Protein AF-A0A1V5H238-F1 (afdb_monomer_lite)

Radius of gyration: 12.37 Å; chains: 1; bounding box: 25×25×30 Å

pLDDT: mean 90.91, std 7.33, range [60.19, 97.94]

Structure (mmCIF, N/CA/C/O backbone):
data_AF-A0A1V5H238-F1
#
_entry.id   AF-A0A1V5H238-F1
#
loop_
_atom_site.group_PDB
_atom_site.id
_atom_site.type_symbol
_atom_site.label_atom_id
_atom_site.label_alt_id
_atom_site.label_comp_id
_atom_site.label_asym_id
_atom_site.label_entity_id
_atom_site.label_seq_id
_atom_site.pdbx_PDB_ins_code
_atom_site.Cartn_x
_atom_site.Cartn_y
_atom_site.Cartn_z
_atom_site.occupancy
_atom_site.B_iso_or_equiv
_atom_site.auth_seq_id
_atom_site.auth_comp_id
_atom_site.auth_asym_id
_atom_site.auth_atom_id
_atom_site.pdbx_PDB_model_num
ATOM 1 N N . MET A 1 1 ? 8.433 -7.497 -11.253 1.00 60.19 1 MET A N 1
ATOM 2 C CA . MET A 1 1 ? 7.835 -7.520 -9.901 1.00 60.19 1 MET A CA 1
ATOM 3 C C . MET A 1 1 ? 8.960 -7.545 -8.879 1.00 60.19 1 MET A C 1
ATOM 5 O O . MET A 1 1 ? 9.819 -8.408 -8.974 1.00 60.19 1 MET A O 1
ATOM 9 N N . GLY A 1 2 ? 8.996 -6.563 -7.980 1.00 70.19 2 GLY A N 1
ATOM 10 C CA . GLY A 1 2 ? 10.021 -6.387 -6.942 1.00 70.19 2 GLY A CA 1
ATOM 11 C C . GLY A 1 2 ? 9.417 -5.673 -5.735 1.00 70.19 2 GLY A C 1
ATOM 12 O O . GLY A 1 2 ? 9.962 -4.677 -5.268 1.00 70.19 2 GLY A O 1
ATOM 13 N N . THR A 1 3 ? 8.218 -6.113 -5.345 1.00 70.62 3 THR A N 1
ATOM 14 C CA . THR A 1 3 ? 7.425 -5.530 -4.261 1.00 70.62 3 THR A CA 1
ATOM 15 C C . THR A 1 3 ? 7.926 -5.999 -2.904 1.00 70.62 3 THR A C 1
ATOM 17 O O . THR A 1 3 ? 8.173 -7.190 -2.724 1.00 70.62 3 THR A O 1
ATOM 20 N N . GLY A 1 4 ? 8.073 -5.080 -1.951 1.00 75.06 4 GLY A N 1
ATOM 21 C CA . GLY A 1 4 ? 8.534 -5.384 -0.597 1.00 75.06 4 GLY A CA 1
ATOM 22 C C . GLY A 1 4 ? 9.190 -4.183 0.084 1.00 75.06 4 GLY A C 1
ATOM 23 O O . GLY A 1 4 ? 9.240 -3.093 -0.487 1.00 75.06 4 GLY A O 1
ATOM 24 N N . HIS A 1 5 ? 9.719 -4.400 1.295 1.00 84.62 5 HIS A N 1
ATOM 25 C CA . HIS A 1 5 ? 10.147 -3.322 2.202 1.00 84.62 5 HIS A CA 1
ATOM 26 C C . HIS A 1 5 ? 8.980 -2.356 2.474 1.00 84.62 5 HIS A C 1
ATOM 28 O O . HIS A 1 5 ? 9.070 -1.153 2.236 1.00 84.62 5 HIS A O 1
ATOM 34 N N . ASN A 1 6 ? 7.850 -2.937 2.880 1.00 87.88 6 ASN A N 1
ATOM 35 C CA . ASN A 1 6 ? 6.619 -2.204 3.142 1.00 87.88 6 ASN A CA 1
ATOM 36 C C . ASN A 1 6 ? 6.716 -1.476 4.488 1.00 87.88 6 ASN A C 1
ATOM 38 O O . ASN A 1 6 ? 7.513 -1.858 5.349 1.00 87.88 6 ASN A O 1
ATOM 42 N N . SER A 1 7 ? 5.880 -0.461 4.674 1.00 88.81 7 SER A N 1
ATOM 43 C CA . SER A 1 7 ? 5.612 0.095 5.997 1.00 88.81 7 SER A CA 1
ATOM 44 C C . SER A 1 7 ? 4.868 -0.913 6.883 1.00 88.81 7 SER A C 1
ATOM 46 O O . SER A 1 7 ? 4.405 -1.961 6.422 1.00 88.81 7 SER A O 1
ATOM 48 N N . GLU A 1 8 ? 4.681 -0.553 8.152 1.00 93.62 8 GLU A N 1
ATOM 49 C CA . GLU A 1 8 ? 3.566 -1.084 8.939 1.00 93.62 8 GLU A CA 1
ATOM 50 C C . GLU A 1 8 ? 2.223 -0.756 8.253 1.00 93.62 8 GLU A C 1
ATOM 52 O O . GLU A 1 8 ? 2.147 0.145 7.408 1.00 93.62 8 GLU A O 1
ATOM 57 N N . ILE A 1 9 ? 1.165 -1.486 8.605 1.00 96.19 9 ILE A N 1
ATOM 58 C CA . ILE A 1 9 ? -0.201 -1.089 8.261 1.00 96.19 9 ILE A CA 1
ATOM 59 C C . ILE A 1 9 ? -0.564 0.127 9.120 1.00 96.19 9 ILE A C 1
ATOM 61 O O . ILE A 1 9 ? -0.502 0.067 10.345 1.00 96.19 9 ILE A O 1
ATOM 65 N N . VAL A 1 10 ? -0.920 1.236 8.476 1.00 96.69 10 VAL A N 1
ATOM 66 C CA . VAL A 1 10 ? -1.210 2.514 9.134 1.00 96.69 10 VAL A CA 1
ATOM 67 C C . VAL A 1 10 ? -2.703 2.787 9.077 1.00 96.69 10 VAL A C 1
ATOM 69 O O . VAL A 1 10 ? -3.289 2.800 7.996 1.00 96.69 10 VAL A O 1
ATOM 72 N N . GLN A 1 11 ? -3.297 3.058 10.234 1.00 97.38 11 GLN A N 1
ATOM 73 C CA . GLN A 1 11 ? -4.692 3.462 10.331 1.00 97.38 11 GLN A CA 1
ATOM 74 C C . GLN A 1 11 ? -4.831 4.980 10.201 1.00 97.38 11 GLN A C 1
ATOM 76 O O . GLN A 1 11 ? -4.089 5.742 10.825 1.00 97.38 11 GLN A O 1
ATOM 81 N N . ASP A 1 12 ? -5.788 5.424 9.394 1.00 97.38 12 ASP A N 1
ATOM 82 C CA . ASP A 1 12 ? -6.137 6.833 9.259 1.00 97.38 12 ASP A CA 1
ATOM 83 C C . ASP A 1 12 ? -7.215 7.271 10.274 1.00 97.38 12 ASP A C 1
ATOM 85 O O . ASP A 1 12 ? -7.795 6.465 11.003 1.00 97.38 12 ASP A O 1
ATOM 89 N N . LYS A 1 13 ? -7.525 8.569 10.332 1.00 97.94 13 LYS A N 1
ATOM 90 C CA . LYS A 1 13 ? -8.529 9.140 11.252 1.00 97.94 13 LYS A CA 1
ATOM 91 C C . LYS A 1 13 ? -9.959 8.684 10.968 1.00 97.94 13 LYS A C 1
ATOM 93 O O . LYS A 1 13 ? -10.833 8.906 11.803 1.00 97.94 13 LYS A O 1
ATOM 98 N N . SER A 1 14 ? -10.217 8.096 9.803 1.00 97.00 14 SER A N 1
ATOM 99 C CA . SER A 1 14 ? -11.505 7.489 9.463 1.00 97.00 14 SER A CA 1
ATOM 100 C C . SER A 1 14 ? -11.576 6.001 9.834 1.00 97.00 14 SER A C 1
ATOM 102 O O . SER A 1 14 ? -12.604 5.366 9.605 1.00 97.00 14 SER A O 1
ATOM 104 N N . GLY A 1 15 ? -10.513 5.451 10.438 1.00 96.81 15 GLY A N 1
ATOM 105 C CA . GLY A 1 15 ? -10.410 4.043 10.815 1.00 96.81 15 GLY A CA 1
ATOM 106 C C . GLY A 1 15 ? -10.089 3.121 9.637 1.00 96.81 15 GLY A C 1
ATOM 107 O O . GLY A 1 15 ? -10.313 1.918 9.733 1.00 96.81 15 GLY A O 1
ATOM 108 N N . GLN A 1 16 ? -9.617 3.666 8.513 1.00 97.44 16 GLN A N 1
ATOM 109 C CA . GLN A 1 16 ? -9.218 2.873 7.354 1.00 97.44 16 GLN A CA 1
ATOM 110 C C . GLN A 1 16 ? -7.740 2.513 7.445 1.00 97.44 16 GLN A C 1
ATOM 112 O O . GLN A 1 16 ? -6.908 3.362 7.761 1.00 97.44 16 GLN A O 1
ATOM 117 N N . ASP A 1 17 ? -7.423 1.263 7.125 1.00 97.75 17 ASP A N 1
ATOM 118 C CA . ASP A 1 17 ? -6.059 0.753 7.156 1.00 97.75 17 ASP A CA 1
ATOM 119 C C . ASP A 1 17 ? -5.400 0.847 5.779 1.00 97.75 17 ASP A C 1
ATOM 121 O O . ASP A 1 17 ? -5.998 0.518 4.749 1.00 97.75 17 ASP A O 1
ATOM 125 N N . TRP A 1 18 ? -4.141 1.269 5.769 1.00 97.19 18 TRP A N 1
ATOM 126 C CA . TRP A 1 18 ? -3.364 1.553 4.569 1.00 97.19 18 TRP A CA 1
ATOM 127 C C . TRP A 1 18 ? -1.985 0.905 4.649 1.00 97.19 18 TRP A C 1
ATOM 129 O O . TRP A 1 18 ? -1.369 0.861 5.712 1.00 97.19 18 TRP A O 1
ATOM 139 N N . ILE A 1 19 ? -1.467 0.437 3.516 1.00 96.31 19 ILE A N 1
ATOM 140 C CA . ILE A 1 19 ? -0.095 -0.068 3.407 1.00 96.31 19 ILE A CA 1
ATOM 141 C C . ILE A 1 19 ? 0.675 0.713 2.348 1.00 96.31 19 ILE A C 1
ATOM 143 O O . ILE A 1 19 ? 0.180 0.929 1.242 1.00 96.31 19 ILE A O 1
ATOM 147 N N . PHE A 1 20 ? 1.906 1.102 2.679 1.00 95.19 20 PHE A N 1
ATOM 148 C CA . PHE A 1 20 ? 2.839 1.731 1.753 1.00 95.19 20 PHE A CA 1
ATOM 149 C C . PHE A 1 20 ? 3.923 0.740 1.354 1.00 95.19 20 PHE A C 1
ATOM 151 O O . PHE A 1 20 ? 4.472 0.030 2.198 1.00 95.19 20 PHE A O 1
ATOM 158 N N . TYR A 1 21 ? 4.256 0.689 0.069 1.00 93.88 21 TYR A N 1
ATOM 159 C CA . TYR A 1 21 ? 5.234 -0.269 -0.433 1.00 93.88 21 TYR A CA 1
ATOM 160 C C . TYR A 1 21 ? 5.917 0.194 -1.711 1.00 93.88 21 TYR A C 1
ATOM 162 O O . TYR A 1 21 ? 5.417 1.045 -2.443 1.00 93.88 21 TYR A O 1
ATOM 170 N N . HIS A 1 22 ? 7.082 -0.382 -1.996 1.00 92.69 22 HIS A N 1
ATOM 171 C CA . HIS A 1 22 ? 7.806 -0.090 -3.226 1.00 92.69 22 HIS A CA 1
ATOM 172 C C . HIS A 1 22 ? 7.483 -1.083 -4.336 1.00 92.69 22 HIS A C 1
ATOM 174 O O . HIS A 1 22 ? 7.331 -2.271 -4.077 1.00 92.69 22 HIS A O 1
ATOM 180 N N . ALA A 1 23 ? 7.461 -0.616 -5.585 1.00 90.88 23 ALA A N 1
ATOM 181 C CA . ALA A 1 23 ? 7.381 -1.464 -6.776 1.00 90.88 23 ALA A CA 1
ATOM 182 C C . ALA A 1 23 ? 8.209 -0.889 -7.931 1.00 90.88 23 ALA A C 1
ATOM 184 O O . ALA A 1 23 ? 8.689 0.237 -7.861 1.00 90.88 23 ALA A O 1
ATOM 185 N N . VAL A 1 24 ? 8.365 -1.655 -9.011 1.00 89.81 24 VAL A N 1
ATOM 186 C CA . VAL A 1 24 ? 8.993 -1.197 -10.261 1.00 89.81 24 VAL A CA 1
ATOM 187 C C . VAL A 1 24 ? 7.940 -1.211 -11.359 1.00 89.81 24 VAL A C 1
ATOM 189 O O . VAL A 1 24 ? 7.295 -2.240 -11.568 1.00 89.81 24 VAL A O 1
ATOM 192 N N . PHE A 1 25 ? 7.800 -0.097 -12.076 1.00 85.75 25 PHE A N 1
ATOM 193 C CA . PHE A 1 25 ? 6.975 -0.035 -13.276 1.00 85.75 25 PHE A CA 1
ATOM 194 C C . PHE A 1 25 ? 7.749 -0.648 -14.448 1.00 85.75 25 PHE A C 1
ATOM 196 O O . PHE A 1 25 ? 8.712 -0.063 -14.942 1.00 85.75 25 PHE A O 1
ATOM 203 N N . VAL A 1 26 ? 7.378 -1.873 -14.827 1.00 84.62 26 VAL A N 1
ATOM 204 C CA . VAL A 1 26 ? 8.164 -2.710 -15.752 1.00 84.62 26 VAL A CA 1
ATOM 205 C C . VAL A 1 26 ? 8.260 -2.084 -17.145 1.00 84.62 26 VAL A C 1
ATOM 207 O O . VAL A 1 26 ? 9.325 -2.143 -17.752 1.00 84.62 26 VAL A O 1
ATOM 210 N N . ASP A 1 27 ? 7.198 -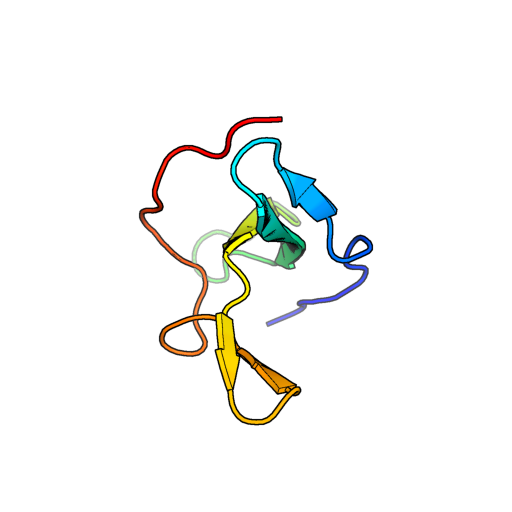1.420 -17.601 1.00 85.25 27 ASP A N 1
ATOM 211 C CA . ASP A 1 27 ? 7.140 -0.814 -18.937 1.00 85.25 27 ASP A CA 1
ATOM 212 C C . ASP A 1 27 ? 7.985 0.467 -19.057 1.00 85.25 27 ASP A C 1
ATOM 214 O O . ASP A 1 27 ? 8.303 0.908 -20.159 1.00 85.25 27 ASP A O 1
ATOM 218 N N . ASN A 1 28 ? 8.382 1.076 -17.932 1.00 83.50 28 ASN A N 1
ATOM 219 C CA . ASN A 1 28 ? 9.281 2.232 -17.903 1.00 83.50 28 ASN A CA 1
ATOM 220 C C . ASN A 1 28 ? 10.125 2.220 -16.613 1.00 83.50 28 ASN A C 1
ATOM 222 O O . ASN A 1 28 ? 9.821 2.936 -15.649 1.00 83.50 28 ASN A O 1
ATOM 226 N N . PRO A 1 29 ? 11.187 1.396 -16.570 1.00 79.56 29 PRO A N 1
ATOM 227 C CA . PRO A 1 29 ? 11.938 1.128 -15.353 1.00 79.56 29 PRO A CA 1
ATOM 228 C C . PRO A 1 29 ? 12.895 2.285 -15.031 1.00 79.56 29 PRO A C 1
ATOM 230 O O . PRO A 1 29 ? 14.080 2.250 -15.356 1.00 79.56 29 PRO A O 1
ATOM 233 N N . LYS A 1 30 ? 12.389 3.318 -14.350 1.00 84.25 30 LYS A N 1
ATOM 234 C CA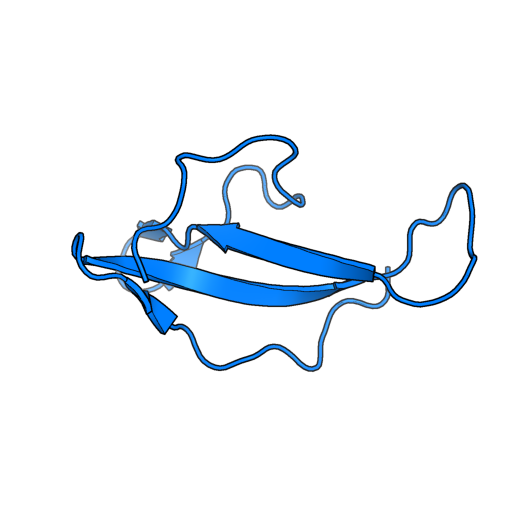 . LYS A 1 30 ? 13.180 4.453 -13.827 1.00 84.25 30 LYS A CA 1
ATOM 235 C C . LYS A 1 30 ? 13.367 4.395 -12.308 1.00 84.25 30 LYS A C 1
ATOM 237 O O . LYS A 1 30 ? 13.345 5.416 -11.628 1.00 84.25 30 LYS A O 1
ATOM 242 N N . GLY A 1 31 ? 13.548 3.188 -11.776 1.00 83.88 31 GLY A N 1
ATOM 243 C CA . GLY A 1 31 ? 13.692 2.936 -10.342 1.00 83.88 31 GLY A CA 1
ATOM 244 C C . GLY A 1 31 ? 12.401 2.463 -9.673 1.00 83.88 31 GLY A C 1
ATOM 245 O O . GLY A 1 31 ? 11.459 2.027 -10.337 1.00 83.88 31 GLY A O 1
ATOM 246 N N . ARG A 1 32 ? 12.396 2.491 -8.335 1.00 88.25 32 ARG A N 1
ATOM 247 C CA . ARG A 1 32 ? 11.245 2.071 -7.529 1.00 88.25 32 ARG A CA 1
ATOM 248 C C . ARG A 1 32 ? 10.305 3.247 -7.290 1.00 88.25 32 ARG A C 1
ATOM 250 O O . ARG A 1 32 ? 10.759 4.326 -6.924 1.00 88.25 32 ARG A O 1
ATOM 257 N N . VAL A 1 33 ? 9.012 3.011 -7.445 1.00 90.00 33 VAL A N 1
ATOM 258 C CA . VAL A 1 33 ? 7.946 3.946 -7.071 1.00 90.00 33 VAL A CA 1
ATOM 259 C C . VAL A 1 33 ? 7.402 3.580 -5.695 1.00 90.00 33 VAL A C 1
ATOM 261 O O . VAL A 1 33 ? 7.471 2.415 -5.298 1.00 90.00 33 VAL A O 1
ATOM 264 N N . LEU A 1 34 ? 6.908 4.570 -4.954 1.00 92.00 34 LEU A N 1
ATOM 265 C CA . LEU A 1 34 ? 6.115 4.344 -3.749 1.00 92.00 34 LEU A CA 1
ATOM 266 C C . LEU A 1 34 ? 4.651 4.182 -4.160 1.00 92.00 34 LEU A C 1
ATOM 268 O O . LEU A 1 34 ? 4.130 4.998 -4.918 1.00 92.00 34 LEU A O 1
ATOM 272 N N . LEU A 1 35 ? 4.018 3.133 -3.659 1.00 93.75 35 LEU A N 1
ATOM 273 C CA . LEU A 1 35 ? 2.611 2.819 -3.841 1.00 93.75 35 LEU A CA 1
ATOM 274 C C . LEU A 1 35 ? 1.915 2.815 -2.483 1.00 93.75 35 LEU A C 1
ATOM 276 O O . LEU A 1 35 ? 2.559 2.645 -1.445 1.00 93.75 35 LEU A O 1
ATOM 280 N N . MET A 1 36 ? 0.601 3.002 -2.514 1.00 95.12 36 MET A N 1
ATOM 281 C CA . MET A 1 36 ? -0.265 2.983 -1.346 1.00 95.12 36 MET A CA 1
ATOM 282 C C . MET A 1 36 ? -1.556 2.262 -1.714 1.00 95.12 36 MET A C 1
ATOM 284 O O . MET A 1 36 ? -2.157 2.577 -2.740 1.00 95.12 36 MET A O 1
ATOM 288 N N . ASP A 1 37 ? -1.992 1.336 -0.866 1.00 96.25 37 ASP A N 1
ATOM 289 C CA . ASP A 1 37 ? -3.259 0.629 -1.034 1.00 96.25 37 ASP A CA 1
ATOM 290 C C . ASP A 1 37 ? -4.043 0.577 0.272 1.00 96.25 37 ASP A C 1
ATOM 292 O O . ASP A 1 37 ? -3.468 0.453 1.356 1.00 96.25 37 ASP A O 1
ATOM 296 N N . LYS A 1 38 ? -5.373 0.625 0.145 1.00 96.62 38 LYS A N 1
ATOM 297 C CA . LYS A 1 38 ? -6.282 0.326 1.250 1.00 96.62 38 LYS A CA 1
ATOM 298 C C . LYS A 1 38 ? -6.238 -1.170 1.544 1.00 96.62 38 LYS A C 1
ATOM 300 O O . LYS A 1 38 ? -6.387 -1.994 0.636 1.00 96.62 38 LYS A O 1
ATOM 305 N N . VAL A 1 39 ? -6.084 -1.512 2.814 1.00 96.75 39 VAL A N 1
ATOM 306 C CA . VAL A 1 39 ? -6.138 -2.884 3.310 1.00 96.75 39 VAL A CA 1
ATOM 307 C C . VAL A 1 39 ? -7.582 -3.216 3.671 1.00 96.75 39 VAL A C 1
ATOM 309 O O . VAL A 1 39 ? -8.213 -2.542 4.481 1.00 96.75 39 VAL A O 1
ATOM 312 N N . ASN A 1 40 ? -8.114 -4.270 3.059 1.00 95.44 40 ASN A N 1
ATOM 313 C CA . ASN A 1 40 ? -9.376 -4.877 3.463 1.00 95.44 40 ASN A CA 1
ATOM 314 C C . ASN A 1 40 ? -9.079 -6.108 4.313 1.00 95.44 40 ASN A C 1
ATOM 316 O O . ASN A 1 40 ? -8.161 -6.860 3.999 1.00 95.44 40 ASN A O 1
ATOM 320 N N . TRP A 1 41 ? -9.879 -6.352 5.343 1.00 95.81 41 TRP A N 1
ATOM 321 C CA . TRP A 1 41 ? -9.730 -7.528 6.194 1.00 95.81 41 TRP A CA 1
ATOM 322 C C . TRP A 1 41 ? -10.803 -8.556 5.851 1.00 95.81 41 TRP A C 1
ATOM 324 O O . TRP A 1 41 ? -11.997 -8.261 5.908 1.00 95.81 41 TRP A O 1
ATOM 334 N N . ILE A 1 42 ? -10.383 -9.760 5.470 1.00 95.38 42 ILE A N 1
ATOM 335 C CA . ILE A 1 42 ? -11.271 -10.881 5.148 1.00 95.38 42 ILE A CA 1
ATOM 336 C C . ILE A 1 42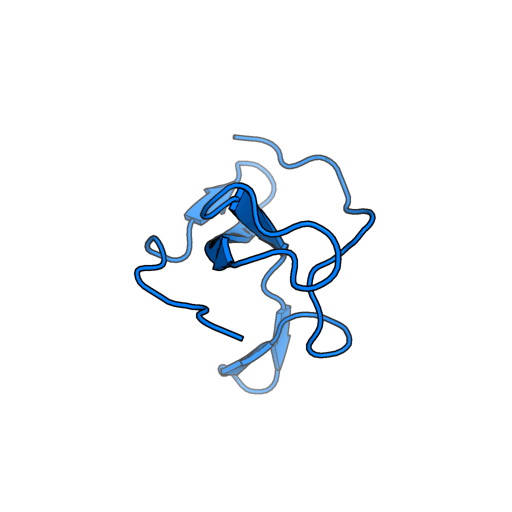 ? -10.849 -12.053 6.027 1.00 95.38 42 ILE A C 1
ATOM 338 O O . ILE A 1 42 ? -9.760 -12.591 5.845 1.00 95.38 42 ILE A O 1
ATOM 342 N N . ASN A 1 43 ? -11.704 -12.456 6.973 1.00 96.06 43 ASN A N 1
ATOM 343 C CA . ASN A 1 43 ? -11.388 -13.491 7.967 1.00 96.06 43 ASN A CA 1
ATOM 344 C C . ASN A 1 43 ? -10.059 -13.212 8.698 1.00 96.06 43 ASN A C 1
ATOM 346 O O . ASN A 1 43 ? -9.195 -14.083 8.761 1.00 96.06 43 ASN A O 1
ATOM 350 N N . ASP A 1 44 ? -9.875 -11.972 9.160 1.00 95.56 44 ASP A N 1
ATOM 351 C CA . ASP A 1 44 ? -8.664 -11.481 9.841 1.00 95.56 44 ASP A CA 1
ATOM 352 C C . ASP A 1 44 ? -7.371 -11.502 9.002 1.00 95.56 44 ASP A C 1
ATOM 354 O O . ASP A 1 44 ? -6.287 -11.224 9.514 1.00 95.56 44 ASP A O 1
ATOM 358 N N . TRP A 1 45 ? -7.470 -11.755 7.693 1.00 96.00 45 TRP A N 1
ATOM 359 C CA . TRP A 1 45 ? -6.348 -11.658 6.761 1.00 96.00 45 TRP A CA 1
ATOM 360 C C . TRP A 1 45 ? -6.404 -10.371 5.928 1.00 96.00 45 TRP A C 1
ATOM 362 O O . TRP A 1 45 ? -7.470 -10.036 5.398 1.00 96.00 45 TRP A O 1
ATOM 372 N N . PRO A 1 46 ? -5.269 -9.666 5.753 1.00 95.06 46 PRO A N 1
ATOM 373 C CA . PRO A 1 46 ? -5.206 -8.466 4.934 1.00 95.06 46 PRO A CA 1
ATOM 374 C C . PRO A 1 46 ? -5.293 -8.811 3.443 1.00 95.06 46 PRO A C 1
ATOM 376 O O . PRO A 1 46 ? -4.653 -9.739 2.945 1.00 95.06 46 PRO A O 1
ATOM 379 N N . ASN A 1 47 ? -6.061 -8.017 2.709 1.00 94.56 47 ASN A N 1
ATOM 380 C CA . ASN A 1 47 ? -6.286 -8.151 1.281 1.00 94.56 47 ASN A CA 1
ATOM 381 C C . ASN A 1 47 ? -6.271 -6.780 0.592 1.00 94.56 47 ASN A C 1
ATOM 383 O O . ASN A 1 47 ? -6.993 -5.861 0.981 1.00 94.56 47 ASN A O 1
ATOM 387 N N . VAL A 1 48 ? -5.495 -6.671 -0.487 1.00 93.12 48 VAL A N 1
ATOM 388 C CA . VAL A 1 48 ? -5.572 -5.546 -1.427 1.00 93.12 48 VAL A CA 1
ATOM 389 C C . VAL A 1 48 ? -6.485 -5.942 -2.583 1.00 93.12 48 VAL A C 1
ATOM 391 O O . VAL A 1 48 ? -6.372 -7.036 -3.145 1.00 93.12 48 VAL A O 1
ATOM 394 N N . LYS A 1 49 ? -7.404 -5.045 -2.947 1.00 91.44 49 LYS A N 1
ATOM 395 C CA . LYS A 1 49 ? -8.413 -5.302 -3.976 1.00 91.44 49 LYS A CA 1
ATOM 396 C C . LYS A 1 49 ? -7.754 -5.652 -5.314 1.00 91.44 49 LYS A C 1
ATOM 398 O O . LYS A 1 49 ? -6.873 -4.951 -5.790 1.00 91.44 49 LYS A O 1
ATOM 403 N N . GLY A 1 50 ? -8.216 -6.732 -5.942 1.00 89.31 50 GLY A N 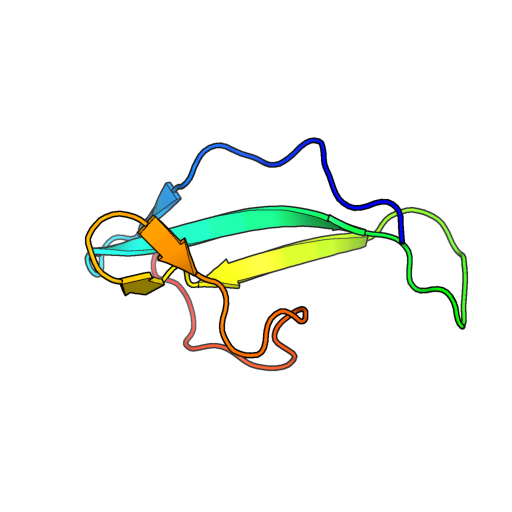1
ATOM 404 C CA . GLY A 1 50 ? -7.748 -7.143 -7.270 1.00 89.31 50 GLY A CA 1
ATOM 405 C C . GLY A 1 50 ? -6.333 -7.728 -7.308 1.00 89.31 50 GLY A C 1
ATOM 406 O O . GLY A 1 50 ? -5.897 -8.126 -8.382 1.00 89.31 50 GLY A O 1
ATOM 407 N N . ASN A 1 51 ? -5.634 -7.831 -6.167 1.00 85.81 51 ASN A N 1
ATOM 408 C CA . ASN A 1 51 ? -4.242 -8.296 -6.083 1.00 85.81 51 ASN A CA 1
ATOM 409 C C . ASN A 1 51 ? -3.282 -7.531 -7.019 1.00 85.81 51 ASN A C 1
ATOM 411 O O . ASN A 1 51 ? -2.264 -8.063 -7.465 1.00 85.81 51 ASN A O 1
ATOM 415 N N . THR A 1 52 ? -3.613 -6.276 -7.314 1.00 88.94 52 THR A N 1
ATOM 416 C CA . THR A 1 52 ? -2.831 -5.341 -8.126 1.00 88.94 52 THR A CA 1
ATOM 417 C C . THR A 1 52 ? -2.824 -3.984 -7.431 1.00 88.94 52 THR A C 1
ATOM 419 O O . THR A 1 52 ? -3.792 -3.692 -6.728 1.00 88.94 52 THR A O 1
AT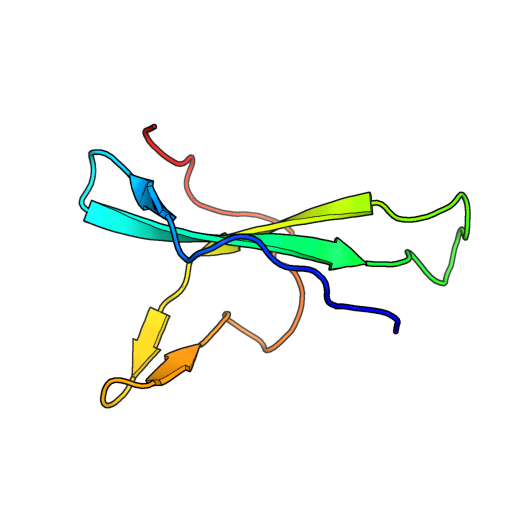OM 422 N N . PRO A 1 53 ? -1.808 -3.133 -7.652 1.00 90.94 53 PRO A N 1
ATOM 423 C CA . PRO A 1 53 ? -1.843 -1.764 -7.154 1.00 90.94 53 PRO A CA 1
ATOM 424 C C . PRO A 1 53 ? -3.116 -1.038 -7.590 1.00 90.94 53 PRO A C 1
ATOM 426 O O . PRO A 1 53 ? -3.501 -1.117 -8.763 1.00 90.94 53 PRO A O 1
ATOM 429 N N . SER A 1 54 ? -3.754 -0.320 -6.669 1.00 92.62 54 SER A N 1
ATOM 430 C CA . SER A 1 54 ? -4.904 0.514 -7.012 1.00 92.62 54 SER A CA 1
ATOM 431 C C . SER A 1 54 ? -4.476 1.685 -7.899 1.00 92.62 54 SER A C 1
ATOM 433 O O . SER A 1 54 ? -3.488 2.365 -7.629 1.00 92.62 54 SER A O 1
ATOM 435 N N . LEU A 1 55 ? -5.247 1.945 -8.957 1.00 92.12 55 LEU A N 1
ATOM 436 C CA . LEU A 1 55 ? -5.101 3.157 -9.776 1.00 92.12 55 LEU A CA 1
ATOM 437 C C . LEU A 1 55 ? -5.865 4.343 -9.178 1.00 92.12 55 LEU A C 1
ATOM 439 O O . LEU A 1 55 ? -5.515 5.496 -9.415 1.00 92.12 55 LEU A O 1
ATOM 443 N N . GLU A 1 56 ? -6.898 4.046 -8.392 1.00 92.44 56 GLU A N 1
ATOM 444 C CA . GLU A 1 56 ? -7.759 5.009 -7.720 1.00 92.44 56 GLU A CA 1
ATOM 445 C C . GLU A 1 56 ? -8.119 4.476 -6.333 1.00 92.44 56 GLU A C 1
ATOM 447 O O . GLU A 1 56 ? -8.318 3.273 -6.149 1.00 92.44 56 GLU A O 1
ATOM 452 N N . ALA A 1 57 ? -8.231 5.376 -5.361 1.00 91.81 57 ALA A N 1
ATOM 45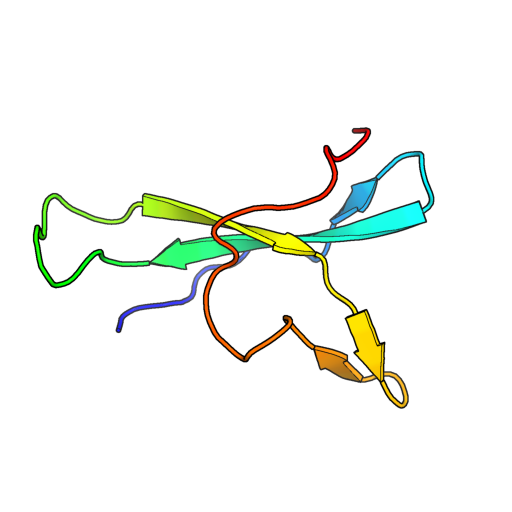3 C CA . ALA A 1 57 ? -8.670 5.062 -4.011 1.00 91.81 57 ALA A CA 1
ATOM 454 C C . ALA A 1 57 ? -9.458 6.238 -3.428 1.00 91.81 57 ALA A C 1
ATOM 456 O O . ALA A 1 57 ? -9.311 7.383 -3.865 1.00 91.81 57 ALA A O 1
ATOM 457 N N . GLU A 1 58 ? -10.276 5.955 -2.412 1.00 92.50 58 GLU A N 1
ATOM 458 C CA . GLU A 1 58 ? -10.789 7.006 -1.536 1.00 92.50 58 GLU A CA 1
ATOM 459 C C . GLU A 1 58 ? -9.606 7.768 -0.923 1.00 92.50 58 GLU A C 1
ATOM 461 O O . GLU A 1 58 ? -8.563 7.184 -0.627 1.00 92.50 58 GLU A O 1
ATOM 466 N N . LYS A 1 59 ? -9.736 9.087 -0.769 1.00 94.00 59 LYS A N 1
ATOM 467 C CA . LYS A 1 59 ? -8.653 9.892 -0.209 1.00 94.00 59 LYS A CA 1
ATOM 468 C C . LYS A 1 59 ? -8.463 9.532 1.278 1.00 94.00 59 LYS A C 1
ATOM 470 O O . LYS A 1 59 ? -9.405 9.756 2.037 1.00 94.00 59 LYS A O 1
ATOM 475 N N . PRO A 1 60 ? -7.270 9.077 1.710 1.00 94.06 60 PRO A N 1
ATOM 476 C CA . PRO A 1 60 ? -7.012 8.789 3.119 1.00 94.06 60 PRO A CA 1
ATOM 477 C C . PRO A 1 60 ? -7.059 10.059 3.973 1.00 94.06 60 PRO A C 1
ATOM 479 O O . PRO A 1 60 ? -6.715 11.155 3.507 1.00 94.06 60 PRO A O 1
ATOM 482 N N . LEU A 1 61 ? -7.426 9.898 5.245 1.00 96.62 61 LEU A N 1
ATOM 483 C CA . LEU A 1 61 ? -7.511 10.990 6.217 1.00 96.62 61 LEU A CA 1
ATOM 484 C C . LEU A 1 61 ? -6.463 10.845 7.333 1.00 96.62 61 LEU A C 1
ATOM 486 O O . LEU A 1 61 ? -6.804 10.464 8.448 1.00 96.62 61 LEU A O 1
ATOM 490 N N . PHE A 1 62 ? -5.190 11.144 7.059 1.00 89.75 62 PHE A N 1
ATOM 491 C CA . PHE A 1 62 ? -4.123 11.114 8.077 1.00 89.75 62 PHE A CA 1
ATOM 492 C C . PHE A 1 62 ? -4.183 12.290 9.062 1.00 89.75 62 PHE A C 1
ATOM 494 O O . PHE A 1 62 ? -4.653 13.399 8.710 1.00 89.75 62 PHE A O 1
#

Sequence (62 aa):
MGTGHNSEIVQDKSGQDWIFYHAVFVDNPKGRVLLMDKVNWINDWPNVKGNTPSLEAEKPLF

Secondary structure (DSSP, 8-state):
---B-----EE-TTS-EEEEEEEE-TTS-SSEEEEEEEEEEETTEEE-GGGS--S--PPP--

Foldseek 3Di:
DDKDPKDPFDAFPVRWTKIWIWDADPVDGPDIDIAMFTWDADVNDTDGPPPDGDPDDDDGHD